Protein AF-A0A937SLT6-F1 (afdb_monomer)

Sequence (130 aa):
MPVRNIDENLFVMAPSAHARFDSIIDTFVSVDTEQAMALYRTLGPLFQQAYAEIGYRNVDFDDTLRSAINIVLRSPNVEGPHQLVKPSVMFLYADANIENMVEVQKQLIRIGPENTEKLKAKLRLFAEQL

Structure (mmCIF, N/CA/C/O backbone):
data_AF-A0A937SLT6-F1
#
_entry.id   AF-A0A937SLT6-F1
#
loop_
_atom_site.group_PDB
_atom_site.id
_atom_site.type_symbol
_atom_site.label_atom_id
_atom_site.label_alt_id
_atom_site.label_comp_id
_atom_site.label_asym_id
_atom_site.label_entity_id
_atom_site.label_seq_id
_atom_site.pdbx_PDB_ins_code
_atom_site.Cartn_x
_atom_site.Cartn_y
_atom_site.Cartn_z
_atom_site.occupancy
_atom_site.B_iso_or_equiv
_atom_site.auth_seq_id
_atom_site.auth_comp_id
_atom_site.auth_asym_id
_atom_site.auth_atom_id
_atom_site.pdbx_PDB_model_num
ATOM 1 N N . MET A 1 1 ? 17.727 -6.161 -7.288 1.00 78.44 1 MET A N 1
ATOM 2 C CA . MET A 1 1 ? 16.489 -6.156 -8.097 1.00 78.44 1 MET A CA 1
ATOM 3 C C . MET A 1 1 ? 16.820 -6.723 -9.467 1.00 78.44 1 MET A C 1
ATOM 5 O O . MET A 1 1 ? 17.753 -6.198 -10.062 1.00 78.44 1 MET A O 1
ATOM 9 N N . PRO A 1 2 ? 16.126 -7.774 -9.934 1.00 88.88 2 PRO A N 1
ATOM 10 C CA . PRO A 1 2 ? 16.254 -8.271 -11.303 1.00 88.88 2 PRO A CA 1
ATOM 11 C C . PRO A 1 2 ? 16.001 -7.160 -12.332 1.00 88.88 2 PRO A C 1
ATOM 13 O O . PRO A 1 2 ? 14.978 -6.478 -12.273 1.00 88.88 2 PRO A O 1
ATOM 16 N N . VAL A 1 3 ? 16.937 -6.969 -13.258 1.00 92.19 3 VAL A N 1
ATOM 17 C CA . VAL A 1 3 ? 16.843 -5.997 -14.355 1.00 92.19 3 VAL A CA 1
ATOM 18 C C . VAL A 1 3 ? 17.431 -6.604 -15.623 1.00 92.19 3 VAL A C 1
ATOM 20 O O . VAL A 1 3 ? 18.314 -7.460 -15.553 1.00 92.19 3 VAL A O 1
ATOM 23 N N . ARG A 1 4 ? 16.969 -6.140 -16.782 1.00 93.00 4 ARG A N 1
ATOM 24 C CA . ARG A 1 4 ? 17.602 -6.399 -18.076 1.00 93.00 4 ARG A CA 1
ATOM 25 C C . ARG A 1 4 ? 18.440 -5.182 -18.457 1.00 93.00 4 ARG A C 1
ATOM 27 O O . ARG A 1 4 ? 17.912 -4.073 -18.476 1.00 93.00 4 ARG A O 1
ATOM 34 N N . ASN A 1 5 ? 19.727 -5.378 -18.731 1.00 93.69 5 ASN A N 1
ATOM 35 C CA . ASN A 1 5 ? 20.594 -4.309 -19.228 1.00 93.69 5 ASN A CA 1
ATOM 36 C C . ASN A 1 5 ? 20.226 -3.990 -20.692 1.00 93.69 5 ASN A C 1
ATOM 38 O O . ASN A 1 5 ? 19.986 -4.912 -21.477 1.00 93.69 5 ASN A O 1
ATOM 42 N N . ILE A 1 6 ? 20.116 -2.700 -21.010 1.00 92.25 6 ILE A N 1
ATOM 43 C CA . ILE A 1 6 ? 19.892 -2.183 -22.365 1.00 92.25 6 ILE A CA 1
ATOM 44 C C . ILE A 1 6 ? 21.147 -1.466 -22.877 1.00 92.25 6 ILE A C 1
ATOM 46 O O . ILE A 1 6 ? 21.472 -1.613 -24.050 1.00 92.25 6 ILE A O 1
ATOM 50 N N . ASP A 1 7 ? 21.823 -0.710 -22.006 1.00 91.00 7 ASP A N 1
ATOM 51 C CA . ASP A 1 7 ? 23.048 0.041 -22.303 1.00 91.00 7 ASP A CA 1
ATOM 52 C C . ASP A 1 7 ? 23.914 0.210 -21.029 1.00 91.00 7 ASP A C 1
ATOM 54 O O . ASP A 1 7 ? 23.542 -0.256 -19.944 1.00 91.00 7 ASP A O 1
ATOM 58 N N . GLU A 1 8 ? 25.049 0.909 -21.130 1.00 85.69 8 GLU A N 1
ATOM 59 C CA . GLU A 1 8 ? 26.060 1.099 -20.076 1.00 85.69 8 GLU A CA 1
ATOM 60 C C . GLU A 1 8 ? 25.462 1.571 -18.737 1.00 85.69 8 GLU A C 1
ATOM 62 O O . GLU A 1 8 ? 25.829 1.058 -17.678 1.00 85.69 8 GLU A O 1
ATOM 67 N N . ASN A 1 9 ? 24.478 2.478 -18.772 1.00 89.12 9 ASN A N 1
ATOM 68 C CA . ASN A 1 9 ? 23.763 2.950 -17.579 1.00 89.12 9 ASN A CA 1
ATOM 69 C C . ASN A 1 9 ? 22.232 2.963 -17.743 1.00 89.12 9 ASN A C 1
ATOM 71 O O . ASN A 1 9 ? 21.534 3.710 -17.053 1.00 89.12 9 ASN A O 1
ATOM 75 N N . LEU A 1 10 ? 21.701 2.142 -18.653 1.00 93.94 10 LEU A N 1
ATOM 76 C CA . LEU A 1 10 ? 20.265 2.037 -18.904 1.00 93.94 10 LEU A CA 1
ATOM 77 C C . LEU A 1 10 ? 19.790 0.598 -18.731 1.00 93.94 10 LEU A C 1
ATOM 79 O O . LEU A 1 10 ? 20.288 -0.341 -19.354 1.00 93.94 10 LEU A O 1
ATOM 83 N N . PHE A 1 11 ? 18.774 0.435 -17.894 1.00 96.00 11 PHE A N 1
ATOM 84 C CA . PHE A 1 11 ? 18.217 -0.857 -17.528 1.00 96.00 11 PHE A CA 1
ATOM 85 C C . PHE A 1 11 ? 16.699 -0.827 -17.652 1.00 96.00 11 PHE A C 1
ATOM 87 O O . PHE A 1 11 ? 16.068 0.221 -17.559 1.00 96.00 11 PHE A O 1
ATOM 94 N N . VAL A 1 12 ? 16.094 -1.996 -17.814 1.00 95.94 12 VAL A N 1
ATOM 95 C CA . VAL A 1 12 ? 14.643 -2.178 -17.753 1.00 95.94 12 VAL A CA 1
ATOM 96 C C . VAL A 1 12 ? 14.323 -3.117 -16.602 1.00 95.94 12 VAL A C 1
ATOM 98 O O . VAL A 1 12 ? 14.940 -4.179 -16.467 1.00 95.94 12 VAL A O 1
ATOM 101 N N . MET A 1 13 ? 13.362 -2.732 -15.764 1.00 94.8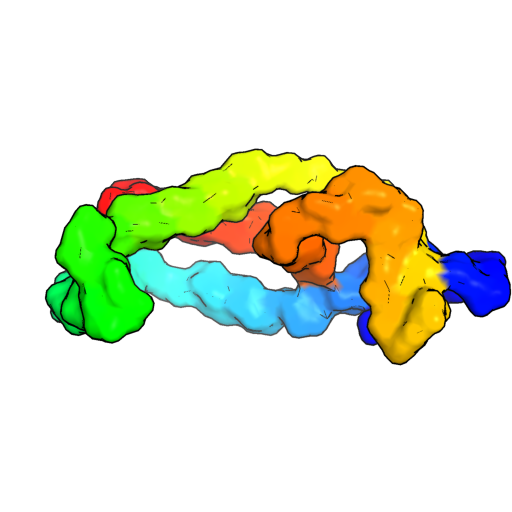1 13 MET A N 1
ATOM 102 C CA . MET A 1 13 ? 12.861 -3.590 -14.693 1.00 94.81 13 MET A CA 1
ATOM 103 C C . MET A 1 13 ? 12.316 -4.894 -15.289 1.00 94.81 13 MET A C 1
ATOM 105 O O . MET A 1 13 ? 11.462 -4.871 -16.174 1.00 94.81 13 MET A O 1
ATOM 109 N N . ALA A 1 14 ? 12.825 -6.038 -14.827 1.00 93.25 14 ALA A N 1
ATOM 110 C CA . ALA A 1 14 ? 12.314 -7.332 -15.267 1.00 93.25 14 ALA A CA 1
ATOM 111 C C . ALA A 1 14 ? 10.988 -7.646 -14.548 1.00 93.25 14 ALA A C 1
ATOM 113 O O . ALA A 1 14 ? 10.890 -7.344 -13.359 1.00 93.25 14 ALA A O 1
ATOM 114 N N . PRO A 1 15 ? 10.011 -8.322 -15.183 1.00 89.00 15 PRO A N 1
ATOM 115 C CA . PRO A 1 15 ? 8.764 -8.709 -14.509 1.00 89.00 15 PRO A CA 1
ATOM 116 C C . PRO A 1 15 ? 8.987 -9.541 -13.234 1.00 89.00 15 PRO A C 1
ATOM 118 O O . PRO A 1 15 ? 8.289 -9.374 -12.239 1.00 89.00 15 PRO A O 1
ATOM 121 N N . SER A 1 16 ? 10.035 -10.374 -13.205 1.00 91.81 16 SER A N 1
ATOM 122 C CA . SER A 1 16 ? 10.427 -11.154 -12.021 1.00 91.81 16 SER A CA 1
ATOM 123 C C . SER A 1 16 ? 10.914 -10.303 -10.840 1.00 91.81 16 SER A C 1
ATOM 125 O O . SER A 1 16 ? 11.100 -10.821 -9.740 1.00 91.81 16 SER A O 1
ATOM 127 N N . ALA A 1 17 ? 11.116 -8.994 -11.022 1.00 92.12 17 ALA A N 1
ATOM 128 C CA . ALA A 1 17 ? 11.499 -8.088 -9.945 1.00 92.12 17 ALA A CA 1
ATOM 129 C C . ALA A 1 17 ? 10.430 -7.945 -8.859 1.00 92.12 17 ALA A C 1
ATOM 131 O O . ALA A 1 17 ? 10.793 -7.620 -7.717 1.00 92.12 17 ALA A O 1
ATOM 132 N N . HIS A 1 18 ? 9.171 -8.188 -9.226 1.00 94.12 18 HIS A N 1
ATOM 133 C CA . HIS A 1 18 ? 7.999 -8.128 -8.360 1.00 94.12 18 HIS A CA 1
ATOM 134 C C . HIS A 1 18 ? 7.906 -9.337 -7.425 1.00 94.12 18 HIS A C 1
ATOM 136 O O . HIS A 1 18 ? 7.529 -9.164 -6.271 1.00 94.12 18 HIS A O 1
ATOM 142 N N . ALA A 1 19 ? 8.387 -10.508 -7.863 1.00 95.06 19 ALA A N 1
ATOM 143 C CA . ALA A 1 19 ? 8.194 -11.794 -7.183 1.00 95.06 19 ALA A CA 1
ATOM 144 C C . ALA A 1 19 ? 8.681 -11.837 -5.722 1.00 95.06 19 ALA A C 1
ATOM 146 O O . ALA A 1 19 ? 8.205 -12.612 -4.899 1.00 95.06 19 ALA A O 1
ATOM 147 N N . ARG A 1 20 ? 9.631 -10.966 -5.357 1.00 94.25 20 ARG A N 1
ATOM 148 C CA . ARG A 1 20 ? 10.107 -10.845 -3.969 1.00 94.25 20 ARG A CA 1
ATOM 149 C C . ARG A 1 20 ? 9.029 -10.350 -2.995 1.00 94.25 20 ARG A C 1
ATOM 151 O O . ARG A 1 20 ? 9.220 -10.457 -1.789 1.00 94.25 20 ARG A O 1
ATOM 158 N N . PHE A 1 21 ? 7.974 -9.722 -3.511 1.00 96.81 21 PHE A N 1
ATOM 159 C CA . PHE A 1 21 ? 6.881 -9.160 -2.726 1.00 96.81 21 PHE A CA 1
ATOM 160 C C . PHE A 1 21 ? 5.672 -10.093 -2.654 1.00 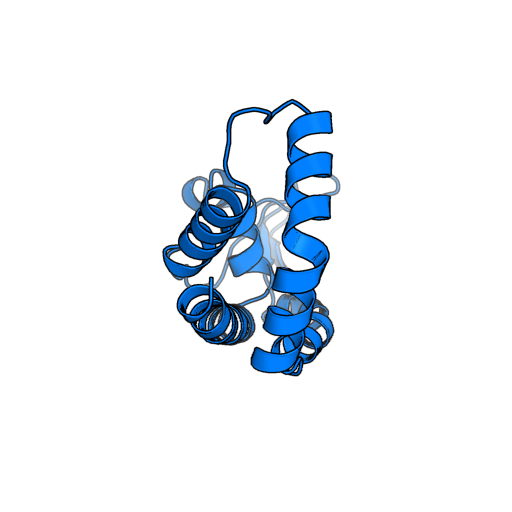96.81 21 PHE A C 1
ATOM 162 O O . PHE A 1 21 ? 4.828 -9.887 -1.788 1.00 96.81 21 PHE A O 1
ATOM 169 N N . ASP A 1 22 ? 5.611 -11.133 -3.486 1.00 97.56 22 ASP A N 1
ATOM 170 C CA . ASP A 1 22 ? 4.460 -12.038 -3.558 1.00 97.56 22 ASP A CA 1
ATOM 171 C C . ASP A 1 22 ? 4.155 -12.633 -2.181 1.00 97.56 22 ASP A C 1
ATOM 173 O O . ASP A 1 22 ? 3.060 -12.466 -1.662 1.00 97.56 22 ASP A O 1
ATOM 177 N N . SER A 1 23 ? 5.165 -13.195 -1.506 1.00 97.69 23 SER A N 1
ATOM 178 C CA . SER A 1 23 ? 4.970 -13.827 -0.196 1.00 97.69 23 SER A CA 1
ATOM 179 C C . SER A 1 23 ? 4.425 -12.871 0.872 1.00 97.69 23 SER A C 1
ATOM 181 O O . SER A 1 23 ? 3.547 -13.265 1.640 1.00 97.69 23 SER A O 1
ATOM 183 N N . ILE A 1 24 ? 4.903 -11.622 0.935 1.00 97.44 24 ILE A N 1
ATOM 184 C CA . ILE A 1 24 ? 4.428 -10.664 1.947 1.00 97.44 24 ILE A CA 1
ATOM 185 C C . ILE A 1 24 ? 3.019 -10.156 1.618 1.00 97.44 24 ILE A C 1
ATOM 187 O O . ILE A 1 24 ? 2.202 -9.995 2.524 1.00 97.44 24 ILE A O 1
ATOM 191 N N . ILE A 1 25 ? 2.713 -9.959 0.334 1.00 98.38 25 ILE A N 1
ATOM 192 C CA . ILE A 1 25 ? 1.391 -9.525 -0.123 1.00 98.38 25 ILE A CA 1
ATOM 193 C C . ILE A 1 25 ? 0.369 -10.640 0.069 1.00 98.38 25 ILE A C 1
ATOM 195 O O . ILE A 1 25 ? -0.673 -10.397 0.670 1.00 98.38 25 ILE A O 1
ATOM 199 N N . ASP A 1 26 ? 0.676 -11.864 -0.352 1.00 98.38 26 ASP A N 1
ATOM 200 C CA . ASP A 1 26 ? -0.211 -13.014 -0.188 1.00 98.38 26 ASP A CA 1
ATOM 201 C C . ASP A 1 26 ? -0.471 -13.299 1.300 1.00 98.38 26 ASP A C 1
ATOM 203 O O . ASP A 1 26 ? -1.616 -13.530 1.692 1.00 98.38 26 ASP A O 1
ATOM 207 N N . THR A 1 27 ? 0.552 -13.177 2.158 1.00 98.31 27 THR A N 1
ATOM 208 C CA . THR A 1 27 ? 0.379 -13.294 3.617 1.00 98.31 27 THR A CA 1
ATOM 209 C C . THR A 1 27 ? -0.585 -12.233 4.139 1.00 98.31 27 THR A C 1
ATOM 211 O O . THR A 1 27 ? -1.546 -12.570 4.827 1.00 98.31 27 THR A O 1
ATOM 214 N N . PHE A 1 28 ? -0.383 -10.961 3.788 1.00 98.06 28 PHE A N 1
ATOM 215 C CA . PHE A 1 28 ? -1.275 -9.879 4.213 1.00 98.06 28 PHE A CA 1
ATOM 216 C C . PHE A 1 28 ? -2.716 -10.084 3.724 1.00 98.06 28 PHE A C 1
ATOM 218 O O . PHE A 1 28 ? -3.671 -9.909 4.480 1.00 98.06 28 PHE A O 1
ATOM 225 N N . VAL A 1 29 ? -2.886 -10.494 2.468 1.00 98.12 29 VAL A N 1
ATOM 226 C CA . VAL A 1 29 ? -4.203 -10.734 1.863 1.00 98.12 29 VAL A CA 1
ATOM 227 C C . VAL A 1 29 ? -4.923 -11.905 2.537 1.00 98.12 29 VAL A C 1
ATOM 229 O O . VAL A 1 29 ? -6.147 -11.849 2.682 1.00 98.12 29 VAL A O 1
ATOM 232 N N . SER A 1 30 ? -4.179 -12.914 3.005 1.00 98.06 30 SER A N 1
ATOM 233 C CA . SER A 1 30 ? -4.722 -14.092 3.696 1.00 98.06 30 SER A CA 1
ATOM 234 C C . SER A 1 30 ? -5.258 -13.823 5.108 1.00 98.06 30 SER A C 1
ATOM 236 O O . SER A 1 30 ? -6.019 -14.636 5.627 1.00 98.06 30 SER A O 1
ATOM 238 N N . VAL A 1 31 ? -4.894 -12.697 5.732 1.00 97.94 31 VAL A N 1
ATOM 239 C CA . VAL A 1 31 ? -5.356 -12.335 7.083 1.00 97.94 31 VAL A CA 1
ATOM 240 C C . VAL A 1 31 ? -6.873 -12.171 7.092 1.00 97.94 31 VAL A C 1
ATOM 242 O O . VAL A 1 31 ? -7.412 -11.457 6.257 1.00 97.94 31 VAL A O 1
ATOM 245 N N . ASP A 1 32 ? -7.581 -12.762 8.049 1.00 98.12 32 ASP A N 1
ATOM 246 C CA . ASP A 1 32 ? -9.018 -12.527 8.220 1.00 98.12 32 ASP A CA 1
ATOM 247 C C . ASP A 1 32 ? -9.282 -11.053 8.582 1.00 98.12 32 ASP A C 1
ATOM 249 O O . ASP A 1 32 ? -8.789 -10.554 9.597 1.00 98.12 32 ASP A O 1
ATOM 253 N N . THR A 1 33 ? -10.025 -10.338 7.730 1.00 98.00 33 THR A N 1
ATOM 254 C CA . THR A 1 33 ? -10.243 -8.895 7.908 1.00 98.00 33 THR A CA 1
ATOM 255 C C . THR A 1 33 ? -11.090 -8.598 9.145 1.00 98.00 33 THR A C 1
ATOM 257 O O . THR A 1 33 ? -10.791 -7.645 9.858 1.00 98.00 33 THR A O 1
ATOM 260 N N . GLU A 1 34 ? -12.119 -9.397 9.433 1.00 97.62 34 GLU A N 1
ATOM 261 C CA . GLU A 1 34 ? -13.015 -9.154 10.569 1.00 97.62 34 GLU A CA 1
ATOM 262 C C . GLU A 1 34 ? -12.286 -9.366 11.896 1.00 97.62 34 GLU A C 1
ATOM 264 O O . GLU A 1 34 ? -12.362 -8.524 12.796 1.00 97.62 34 GLU A O 1
ATOM 269 N N . GLN A 1 35 ? -11.515 -10.451 11.997 1.00 98.06 35 GLN A N 1
ATOM 270 C CA . GLN A 1 35 ? -10.704 -10.748 13.176 1.00 98.06 35 GLN A CA 1
ATOM 271 C C . GLN A 1 35 ? -9.586 -9.715 13.361 1.00 98.06 35 GLN A C 1
ATOM 273 O O . GLN A 1 35 ? -9.356 -9.251 14.481 1.00 98.06 35 GLN A O 1
ATOM 278 N N . ALA A 1 36 ? -8.928 -9.291 12.277 1.00 97.88 36 ALA A N 1
ATOM 279 C CA . ALA A 1 36 ? -7.925 -8.230 12.335 1.00 97.88 36 ALA A CA 1
ATOM 280 C C . ALA A 1 36 ? -8.528 -6.896 12.796 1.00 97.88 36 ALA A C 1
ATOM 282 O O . ALA A 1 36 ? -7.937 -6.220 13.638 1.00 97.88 36 ALA A O 1
ATOM 283 N N . MET A 1 37 ? -9.717 -6.535 12.309 1.00 98.00 37 MET A N 1
ATOM 284 C CA . MET A 1 37 ? -10.406 -5.309 12.721 1.00 98.00 37 MET A CA 1
ATOM 285 C C . MET A 1 37 ? -10.948 -5.378 14.150 1.00 98.00 37 MET A C 1
ATOM 287 O O . MET A 1 37 ? -10.970 -4.364 14.849 1.00 98.00 37 MET A O 1
ATOM 291 N N . ALA A 1 38 ? -11.341 -6.559 14.629 1.00 98.06 38 ALA A N 1
ATOM 292 C CA . ALA A 1 38 ? -11.670 -6.755 16.037 1.00 98.06 38 ALA A CA 1
ATOM 293 C C . ALA A 1 38 ? -10.453 -6.475 16.929 1.00 98.06 38 ALA A C 1
ATOM 295 O O . ALA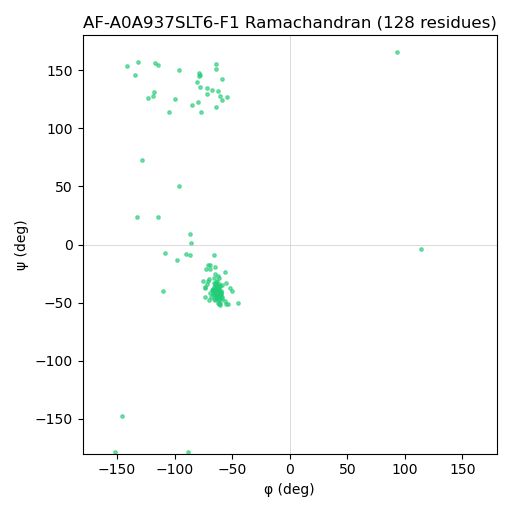 A 1 38 ? -10.560 -5.692 17.873 1.00 98.06 38 ALA A O 1
ATOM 296 N N . LEU A 1 39 ? -9.289 -7.033 16.579 1.00 97.94 39 LEU A N 1
ATOM 297 C CA . LEU A 1 39 ? -8.039 -6.773 17.291 1.00 97.94 39 LEU A CA 1
ATOM 298 C C . LEU A 1 39 ? -7.624 -5.298 17.202 1.00 97.94 39 LEU A C 1
ATOM 300 O O . LEU A 1 39 ? -7.225 -4.716 18.209 1.00 97.94 39 LEU A O 1
ATOM 304 N N . TYR A 1 40 ? -7.761 -4.681 16.026 1.00 97.75 40 TYR A N 1
ATOM 305 C CA . TYR A 1 40 ? -7.501 -3.257 15.819 1.00 97.75 40 TYR A CA 1
ATOM 306 C C . TYR A 1 40 ? -8.295 -2.393 16.801 1.00 97.75 40 TYR A C 1
ATOM 308 O O . TYR A 1 40 ? -7.705 -1.596 17.524 1.00 97.75 40 TYR A O 1
ATOM 316 N N . ARG A 1 41 ? -9.614 -2.606 16.903 1.00 97.62 41 ARG A N 1
ATOM 317 C CA . ARG A 1 41 ? -10.482 -1.858 17.828 1.00 97.62 41 ARG A CA 1
ATOM 318 C C . ARG A 1 41 ? -10.098 -2.071 19.290 1.00 97.62 41 ARG A C 1
ATOM 320 O O . ARG A 1 41 ? -10.134 -1.124 20.068 1.00 97.62 41 ARG A O 1
ATOM 327 N N . THR A 1 42 ? -9.701 -3.288 19.670 1.00 98.12 42 THR A N 1
ATOM 328 C CA . THR A 1 42 ? -9.198 -3.567 21.026 1.00 98.12 42 THR A CA 1
ATOM 329 C C . THR A 1 42 ? -7.922 -2.781 21.337 1.00 98.12 42 THR A C 1
ATOM 331 O O . THR A 1 42 ? -7.758 -2.303 22.457 1.00 98.12 42 THR A O 1
ATOM 334 N N . LEU A 1 43 ? -7.030 -2.630 20.356 1.00 98.00 43 LEU A N 1
ATOM 335 C CA . LEU A 1 43 ? -5.752 -1.929 20.507 1.00 98.00 43 LEU A CA 1
ATOM 336 C C . LEU A 1 43 ? -5.827 -0.423 20.194 1.00 98.00 43 LEU A C 1
ATOM 338 O O . LEU A 1 43 ? -4.867 0.290 20.478 1.00 98.00 43 LEU A O 1
ATOM 342 N N . GLY A 1 44 ? -6.952 0.073 19.671 1.00 97.25 44 GLY A N 1
ATOM 343 C CA . GLY A 1 44 ? -7.166 1.466 19.256 1.00 97.25 44 GLY A CA 1
ATOM 344 C C . GLY A 1 44 ? -6.668 2.518 20.256 1.00 97.25 44 GLY A C 1
ATOM 345 O O . GLY A 1 44 ? -5.870 3.374 19.871 1.00 97.25 44 GLY A O 1
ATOM 346 N N . PRO A 1 45 ? -7.023 2.431 21.556 1.00 97.25 45 PRO A N 1
ATOM 347 C CA . PRO A 1 45 ? -6.529 3.375 22.559 1.00 97.25 45 PRO A CA 1
ATOM 348 C C . PRO A 1 45 ? -4.997 3.415 22.675 1.00 97.25 45 PRO A C 1
ATOM 350 O O . PRO A 1 45 ? -4.428 4.484 22.887 1.00 97.25 45 PRO A O 1
ATOM 353 N N . LEU A 1 46 ? -4.318 2.274 22.497 1.00 98.25 46 LEU A N 1
ATOM 354 C CA . LEU A 1 46 ? -2.855 2.196 22.536 1.00 98.25 46 LEU A CA 1
ATOM 355 C C . LEU A 1 46 ? -2.223 2.801 21.279 1.00 98.25 46 LEU A C 1
ATOM 357 O O . LEU A 1 46 ? -1.199 3.473 21.383 1.00 98.25 46 LEU A O 1
ATOM 361 N N . PHE A 1 47 ? -2.836 2.616 20.105 1.00 97.44 47 PHE A N 1
ATOM 362 C CA . PHE A 1 47 ? -2.383 3.284 18.882 1.00 97.44 47 PHE A CA 1
ATOM 363 C C . PHE A 1 47 ? -2.513 4.802 18.999 1.00 97.44 47 PHE A C 1
ATOM 365 O O . PHE A 1 47 ? -1.547 5.516 18.731 1.00 97.44 47 PHE A O 1
ATOM 372 N N . GLN A 1 48 ? -3.661 5.292 19.476 1.00 98.00 48 GLN A N 1
ATOM 373 C CA . GLN A 1 48 ? -3.881 6.721 19.689 1.00 98.00 48 GLN A CA 1
ATOM 374 C C . GLN A 1 48 ? -2.886 7.303 20.701 1.00 98.00 48 GLN A C 1
ATOM 376 O O . GLN A 1 48 ? -2.327 8.377 20.470 1.00 98.00 48 GLN A O 1
ATOM 381 N N . GLN A 1 49 ? -2.628 6.591 21.802 1.00 97.81 49 GLN A N 1
ATOM 382 C CA . GLN A 1 49 ? -1.639 7.006 22.795 1.00 97.81 49 GLN A CA 1
ATOM 383 C C . GLN A 1 49 ? -0.236 7.102 22.178 1.00 97.81 49 GLN A C 1
ATOM 385 O O . GLN A 1 49 ? 0.400 8.151 22.275 1.00 97.81 49 GLN A O 1
ATOM 390 N N . ALA A 1 50 ? 0.232 6.050 21.503 1.00 97.75 50 ALA A N 1
ATOM 391 C CA . ALA A 1 50 ? 1.557 6.034 20.883 1.00 97.75 50 ALA A CA 1
ATOM 392 C C . ALA A 1 50 ? 1.706 7.127 19.807 1.00 97.75 50 ALA A C 1
ATOM 394 O O . ALA A 1 50 ? 2.756 7.762 19.696 1.00 97.75 50 ALA A O 1
ATOM 395 N N . TYR A 1 51 ? 0.645 7.396 19.041 1.00 97.25 51 TYR A N 1
ATOM 396 C CA . TYR A 1 51 ? 0.637 8.453 18.031 1.00 97.25 51 TYR A CA 1
ATOM 397 C C . TYR A 1 51 ? 0.742 9.854 18.657 1.00 97.25 51 TYR A C 1
ATOM 399 O O . TYR A 1 51 ? 1.502 10.707 18.185 1.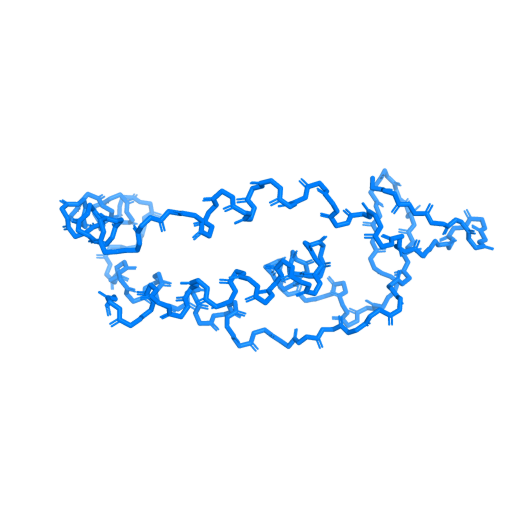00 97.25 51 TYR A O 1
ATOM 407 N N . ALA A 1 52 ? 0.062 10.074 19.785 1.00 97.38 52 ALA A N 1
ATOM 408 C CA . ALA A 1 52 ? 0.178 11.300 20.568 1.00 97.38 52 ALA A CA 1
ATOM 409 C C . ALA A 1 52 ? 1.578 11.481 21.189 1.00 97.38 52 ALA A C 1
ATOM 411 O O . ALA A 1 52 ? 2.084 12.608 21.239 1.00 97.38 52 ALA A O 1
ATOM 412 N N . GLU A 1 53 ? 2.218 10.395 21.633 1.00 97.44 53 GLU A N 1
ATOM 413 C CA . GLU A 1 53 ? 3.567 10.404 22.222 1.00 97.44 53 GLU A CA 1
ATOM 414 C C . GLU A 1 53 ? 4.642 10.871 21.231 1.00 97.44 53 GLU A C 1
ATOM 416 O O . GLU A 1 53 ? 5.553 11.601 21.624 1.00 97.44 53 GLU A O 1
ATOM 421 N N . ILE A 1 54 ? 4.500 10.552 19.940 1.00 96.56 54 ILE A N 1
ATOM 422 C CA . ILE A 1 54 ? 5.421 11.013 18.885 1.00 96.56 54 ILE A CA 1
ATOM 423 C C . ILE A 1 54 ? 5.062 12.394 18.303 1.00 96.56 54 ILE A C 1
ATOM 425 O O . ILE A 1 54 ? 5.664 12.822 17.319 1.00 96.56 54 ILE A O 1
ATOM 429 N N . GLY A 1 55 ? 4.107 13.111 18.909 1.00 95.00 55 GLY A N 1
ATOM 430 C CA . GLY A 1 55 ? 3.816 14.518 18.606 1.00 95.00 55 GLY A CA 1
ATOM 431 C C . GLY A 1 55 ? 2.450 14.806 17.977 1.00 95.00 55 GLY A C 1
ATOM 432 O O . GLY A 1 55 ? 2.100 15.977 17.840 1.00 95.00 55 GLY A O 1
ATOM 433 N N . TYR A 1 56 ? 1.636 13.794 17.663 1.00 94.44 56 TYR A N 1
ATOM 434 C CA . TYR A 1 56 ? 0.330 13.969 17.006 1.00 94.44 56 TYR A CA 1
ATOM 435 C C . TYR A 1 56 ? -0.843 13.987 18.000 1.00 94.44 56 TYR A C 1
ATOM 437 O O . TYR A 1 56 ? -1.832 13.280 17.848 1.00 94.44 56 TYR A O 1
ATOM 445 N N . ARG A 1 57 ? -0.743 14.805 19.057 1.00 88.06 57 ARG A N 1
ATOM 446 C CA . ARG A 1 57 ? -1.683 14.781 20.203 1.00 88.06 57 ARG A CA 1
ATOM 447 C C . ARG A 1 57 ? -3.139 15.115 19.870 1.00 88.06 57 ARG A C 1
ATOM 449 O O . ARG A 1 57 ? -4.026 14.679 20.588 1.00 88.06 57 ARG A O 1
ATOM 456 N N . ASN A 1 58 ? -3.368 15.894 18.814 1.00 92.25 58 ASN A N 1
ATOM 457 C CA . ASN A 1 58 ? -4.697 16.367 18.412 1.00 92.25 58 ASN A CA 1
ATOM 458 C C . ASN A 1 58 ? -5.120 15.795 17.051 1.00 92.25 58 ASN A C 1
ATOM 460 O O . ASN A 1 58 ? -5.897 16.426 16.339 1.00 92.25 58 ASN A O 1
ATOM 464 N N . VAL A 1 59 ? -4.547 14.656 16.658 1.00 95.88 59 VAL A N 1
ATOM 465 C CA . VAL A 1 59 ? -4.874 13.975 15.405 1.00 95.88 59 VAL A CA 1
ATOM 466 C C . VAL A 1 59 ? -5.425 12.603 15.746 1.00 95.88 59 VAL A C 1
ATOM 468 O O . VAL A 1 59 ? -4.802 11.849 16.497 1.00 95.88 59 VAL A O 1
ATOM 471 N N . ASP A 1 60 ? -6.592 12.306 15.193 1.00 96.44 60 ASP A N 1
ATOM 472 C CA . ASP A 1 60 ? -7.211 10.998 15.317 1.00 96.44 60 ASP A CA 1
ATOM 473 C C . ASP A 1 60 ? -6.441 9.967 14.473 1.00 96.44 60 ASP A C 1
ATOM 475 O O . ASP A 1 60 ? -6.084 10.199 13.305 1.00 96.44 60 ASP A O 1
ATOM 479 N N . PHE A 1 61 ? -6.100 8.844 15.097 1.00 97.31 61 PHE A N 1
ATOM 480 C CA . PHE A 1 61 ? -5.322 7.798 14.452 1.00 97.31 61 PHE A CA 1
ATOM 481 C C . PHE A 1 61 ? -6.138 7.047 13.393 1.00 97.31 61 PHE A C 1
ATOM 483 O O . PHE A 1 61 ? -5.572 6.701 12.352 1.00 97.31 61 PHE A O 1
ATOM 490 N N . ASP A 1 62 ? -7.446 6.858 13.590 1.00 96.88 62 ASP A N 1
ATOM 491 C CA . ASP A 1 62 ? -8.317 6.195 12.614 1.00 96.88 62 ASP A CA 1
ATOM 492 C C . ASP A 1 62 ? -8.416 7.045 11.338 1.00 96.88 62 ASP A C 1
ATOM 494 O O . ASP A 1 62 ? -8.276 6.521 10.228 1.00 96.88 62 ASP A O 1
ATOM 498 N N . ASP A 1 63 ? -8.538 8.369 11.468 1.00 96.94 63 ASP A N 1
ATOM 499 C CA . ASP A 1 63 ? -8.498 9.304 10.334 1.00 96.94 63 ASP A CA 1
ATOM 500 C C . ASP A 1 63 ? -7.150 9.282 9.601 1.00 96.94 63 ASP A C 1
ATOM 502 O O . ASP A 1 63 ? -7.090 9.342 8.363 1.00 96.94 63 ASP A O 1
ATOM 506 N N . THR A 1 64 ? -6.052 9.157 10.349 1.00 96.38 64 THR A N 1
ATOM 507 C CA . THR A 1 64 ? -4.702 9.033 9.784 1.00 96.38 64 THR A CA 1
ATOM 508 C C . THR A 1 64 ? -4.557 7.730 9.003 1.00 96.38 64 THR A C 1
ATOM 510 O O . THR A 1 64 ? -4.089 7.739 7.859 1.00 96.38 64 THR A O 1
ATOM 513 N N . LEU A 1 65 ? -4.999 6.610 9.576 1.00 97.19 65 LEU A N 1
ATOM 514 C CA . LEU A 1 65 ? -4.967 5.302 8.931 1.00 97.19 65 LEU A CA 1
ATOM 515 C C . LEU A 1 65 ? -5.858 5.280 7.685 1.00 97.19 65 LEU A C 1
ATOM 517 O O . LEU A 1 65 ? -5.417 4.844 6.618 1.00 97.19 65 LEU A O 1
ATOM 521 N N . ARG A 1 66 ? -7.075 5.826 7.772 1.00 97.56 66 ARG A N 1
ATOM 522 C CA . ARG A 1 66 ? -7.987 5.965 6.629 1.00 97.56 66 ARG A CA 1
ATOM 523 C C . ARG A 1 66 ? -7.365 6.807 5.520 1.00 97.56 66 ARG A C 1
ATOM 525 O O . ARG A 1 66 ? -7.463 6.451 4.345 1.00 97.56 66 ARG A O 1
ATOM 532 N N . SER A 1 67 ? -6.690 7.898 5.870 1.00 96.31 67 SER A N 1
ATOM 533 C CA . SER A 1 67 ? -5.973 8.739 4.908 1.00 96.31 67 SER A CA 1
ATOM 534 C C . SER A 1 67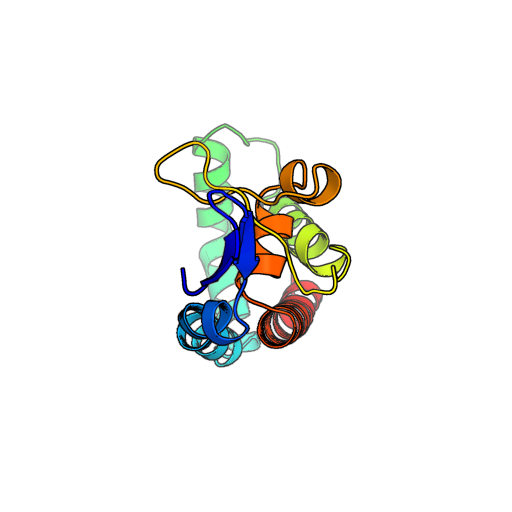 ? -4.830 7.979 4.232 1.00 96.31 67 SER A C 1
ATOM 536 O O . SER A 1 67 ? -4.714 8.022 3.007 1.00 96.31 67 SER A O 1
ATOM 538 N N . ALA A 1 68 ? -4.036 7.220 4.992 1.00 96.38 68 ALA A N 1
ATOM 539 C CA . ALA A 1 68 ? -2.959 6.390 4.453 1.00 96.38 68 ALA A CA 1
ATOM 540 C C . ALA A 1 68 ? -3.482 5.315 3.484 1.00 96.38 68 ALA A C 1
ATOM 542 O O . ALA A 1 68 ? -2.943 5.155 2.385 1.00 96.38 68 ALA A O 1
ATOM 543 N N . ILE A 1 69 ? -4.575 4.635 3.840 1.00 97.62 69 ILE A N 1
ATOM 544 C CA . ILE A 1 69 ? -5.244 3.671 2.957 1.00 97.62 69 ILE A CA 1
ATOM 545 C C . ILE A 1 69 ? -5.728 4.363 1.679 1.00 97.62 69 ILE A C 1
ATOM 547 O O . ILE A 1 69 ? -5.477 3.878 0.575 1.00 97.62 69 ILE A O 1
ATOM 551 N N . ASN A 1 70 ? -6.362 5.528 1.802 1.00 96.69 70 ASN A N 1
ATOM 552 C CA . ASN A 1 70 ? -6.857 6.282 0.655 1.00 96.69 70 ASN A CA 1
ATOM 553 C C . ASN A 1 70 ? -5.744 6.719 -0.305 1.00 96.69 70 ASN A C 1
ATOM 555 O O . ASN A 1 70 ? -5.978 6.729 -1.513 1.00 96.69 70 ASN A O 1
ATOM 559 N N . ILE A 1 71 ? -4.541 7.033 0.184 1.00 95.88 71 ILE A N 1
ATOM 560 C CA . ILE A 1 71 ? -3.385 7.324 -0.682 1.00 95.88 71 ILE A CA 1
ATOM 561 C C . ILE A 1 71 ? -3.058 6.112 -1.562 1.00 95.88 71 ILE A C 1
ATOM 563 O O . ILE A 1 71 ? -2.863 6.266 -2.769 1.00 95.88 71 ILE A O 1
ATOM 567 N N . VAL A 1 72 ? -3.050 4.904 -0.990 1.00 97.00 72 VAL A N 1
ATOM 568 C CA . VAL A 1 72 ? -2.803 3.664 -1.743 1.00 97.00 72 VAL A CA 1
ATOM 569 C C . VAL A 1 72 ? -3.922 3.405 -2.750 1.00 97.00 72 VAL A C 1
ATOM 571 O O . VAL A 1 72 ? -3.649 3.149 -3.923 1.00 97.00 72 VAL A O 1
ATOM 574 N N . LEU A 1 73 ? -5.183 3.514 -2.324 1.00 97.00 73 LEU A N 1
ATOM 575 C CA . LEU A 1 73 ? -6.346 3.249 -3.177 1.00 97.00 73 LEU A CA 1
ATOM 576 C C . LEU A 1 73 ? -6.455 4.224 -4.356 1.00 97.00 73 LEU A C 1
ATOM 578 O O . LEU A 1 73 ? -6.857 3.814 -5.444 1.00 97.00 73 LEU A O 1
ATOM 582 N N . ARG A 1 74 ? -6.084 5.494 -4.153 1.00 95.19 74 ARG A N 1
ATOM 583 C CA . ARG A 1 74 ? -6.114 6.546 -5.183 1.00 95.19 74 ARG A CA 1
ATOM 584 C C . ARG A 1 74 ? -4.849 6.609 -6.031 1.00 95.19 74 ARG A C 1
ATOM 586 O O . ARG A 1 74 ? -4.829 7.352 -7.009 1.00 95.19 74 ARG A O 1
ATOM 593 N N . SER A 1 75 ? -3.798 5.870 -5.674 1.00 93.69 75 SER A N 1
ATOM 594 C CA . SER A 1 75 ? -2.570 5.864 -6.462 1.00 93.69 75 SER A CA 1
ATOM 595 C C . SER A 1 75 ? -2.861 5.353 -7.876 1.00 93.69 75 SER A C 1
ATOM 597 O O . SER A 1 75 ? -3.428 4.258 -8.011 1.00 93.69 75 SER A O 1
ATOM 599 N N . PRO A 1 76 ? -2.467 6.097 -8.925 1.00 88.12 76 PRO A N 1
ATOM 600 C CA . PRO A 1 76 ? -2.666 5.661 -10.298 1.00 88.12 76 PRO A CA 1
ATOM 601 C C . PRO A 1 76 ? -1.864 4.387 -10.573 1.00 88.12 76 PRO A C 1
ATOM 603 O O . PRO A 1 76 ? -0.811 4.158 -9.971 1.00 88.12 76 PRO A O 1
ATOM 606 N N . ASN A 1 77 ? -2.367 3.565 -11.492 1.00 86.00 77 ASN A N 1
ATOM 607 C CA . ASN A 1 77 ? -1.596 2.454 -12.031 1.00 86.00 77 ASN A CA 1
ATOM 608 C C . ASN A 1 77 ? -0.647 3.018 -13.093 1.00 86.00 77 ASN A C 1
ATOM 610 O O . ASN A 1 77 ? -1.083 3.680 -14.033 1.00 86.00 77 ASN A O 1
ATOM 614 N N . VAL A 1 78 ? 0.650 2.789 -12.905 1.00 88.94 78 VAL A N 1
ATOM 615 C CA . VAL A 1 78 ? 1.695 3.206 -13.843 1.00 88.94 78 VAL A CA 1
ATOM 616 C C . VAL A 1 78 ? 2.152 1.961 -14.580 1.00 88.94 78 VAL A C 1
ATOM 618 O O . VAL A 1 78 ? 2.699 1.047 -13.966 1.00 88.94 78 VAL A O 1
ATOM 621 N N . GLU A 1 79 ? 1.891 1.902 -15.881 1.00 86.81 79 GLU A N 1
ATOM 622 C CA . GLU A 1 79 ? 2.228 0.735 -16.691 1.00 86.81 79 GLU A CA 1
ATOM 623 C C . GLU A 1 79 ? 3.714 0.713 -17.070 1.00 86.81 79 GLU A C 1
ATOM 625 O O . GLU A 1 79 ? 4.368 1.748 -17.221 1.00 86.81 79 GLU A O 1
ATOM 630 N N . GLY A 1 80 ? 4.256 -0.500 -17.178 1.00 86.31 80 GLY A N 1
ATOM 631 C CA . GLY A 1 80 ? 5.626 -0.741 -17.612 1.00 86.31 80 GLY A CA 1
ATOM 632 C C . GLY A 1 80 ? 5.758 -0.868 -19.136 1.00 86.31 80 GLY A C 1
ATOM 633 O O . GLY A 1 80 ? 4.768 -0.798 -19.861 1.00 86.31 80 GLY A O 1
ATOM 634 N N . PRO A 1 81 ? 6.979 -1.124 -19.639 1.00 88.38 81 PRO A N 1
ATOM 635 C CA . PRO A 1 81 ? 8.194 -1.425 -18.877 1.00 88.38 81 PRO A CA 1
ATOM 636 C C . PRO A 1 81 ? 8.855 -0.180 -18.261 1.00 88.38 81 PRO A C 1
ATOM 638 O O . PRO A 1 81 ? 9.053 0.827 -18.932 1.00 88.38 81 PRO A O 1
ATOM 641 N N . HIS A 1 82 ? 9.274 -0.269 -16.994 1.00 94.12 82 HIS A N 1
ATOM 642 C CA . HIS A 1 82 ? 9.950 0.840 -16.312 1.00 94.12 82 HIS A CA 1
ATOM 643 C C . HIS A 1 82 ? 11.451 0.842 -16.608 1.00 94.12 82 HIS A C 1
ATOM 645 O O . HIS A 1 82 ? 12.163 -0.117 -16.287 1.00 94.12 82 HIS A O 1
ATOM 651 N N . GLN A 1 83 ? 1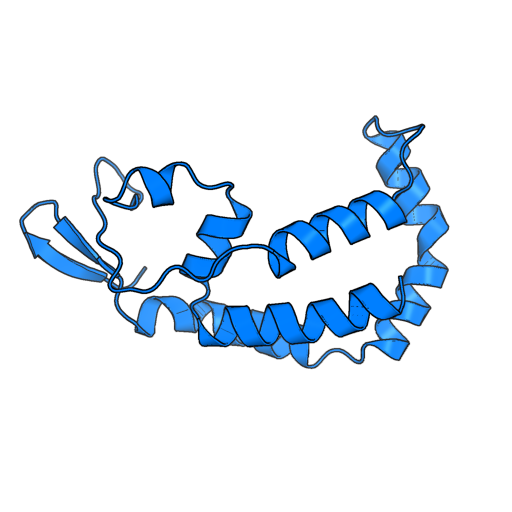1.928 1.933 -17.201 1.00 95.81 83 GLN A N 1
ATOM 652 C CA . GLN A 1 83 ? 13.351 2.183 -17.399 1.00 95.81 83 GLN A CA 1
ATOM 653 C C . GLN A 1 83 ? 13.998 2.690 -16.112 1.00 95.81 83 GLN A C 1
ATOM 655 O O . GLN A 1 83 ? 13.391 3.428 -15.334 1.00 95.81 83 GLN A O 1
ATOM 660 N N . LEU A 1 84 ? 15.246 2.289 -15.902 1.00 96.12 84 LEU A N 1
ATOM 661 C CA . LEU A 1 84 ? 16.018 2.574 -14.708 1.00 96.12 84 LEU A CA 1
ATOM 662 C C . LEU A 1 84 ? 17.422 3.031 -15.087 1.00 96.12 84 LEU A C 1
ATOM 664 O O . LEU A 1 84 ? 18.020 2.510 -16.030 1.00 96.12 84 LEU A O 1
ATOM 668 N N . VAL A 1 85 ? 17.966 3.934 -14.283 1.00 96.12 85 VAL A N 1
ATOM 669 C CA . VAL A 1 85 ? 19.370 4.354 -14.326 1.00 96.12 85 VAL A CA 1
ATOM 670 C C . VAL A 1 85 ? 20.050 3.995 -13.011 1.00 96.12 85 VAL A C 1
ATOM 672 O O . VAL A 1 85 ? 19.391 3.839 -11.978 1.00 96.12 85 VAL A O 1
ATOM 675 N N . LYS A 1 86 ? 21.375 3.849 -13.028 1.00 93.25 86 LYS A N 1
ATOM 676 C CA . LYS A 1 86 ? 22.159 3.478 -11.848 1.00 93.25 86 LYS A CA 1
ATOM 677 C C . LYS A 1 86 ? 23.319 4.462 -11.628 1.00 93.25 86 LYS A C 1
ATOM 679 O O . LYS A 1 86 ? 24.477 4.116 -11.842 1.00 93.25 86 LYS A O 1
ATOM 684 N N . PRO A 1 87 ? 23.036 5.702 -11.180 1.00 89.75 87 PRO A N 1
ATOM 685 C CA . PRO A 1 87 ? 24.083 6.689 -10.902 1.00 89.75 87 PRO A CA 1
ATOM 686 C C . PRO A 1 87 ? 24.944 6.331 -9.677 1.00 89.75 87 PRO A C 1
ATOM 688 O O . PRO A 1 87 ? 26.020 6.892 -9.503 1.00 89.75 87 PRO A O 1
ATOM 691 N N . SER A 1 88 ? 24.478 5.424 -8.809 1.00 88.38 88 SER A N 1
ATOM 692 C CA . SER A 1 88 ? 25.204 4.958 -7.621 1.00 88.38 88 SER A CA 1
ATOM 693 C C . SER A 1 88 ? 24.916 3.473 -7.333 1.00 88.38 88 SER A C 1
ATOM 695 O O . SER A 1 88 ? 24.708 2.680 -8.247 1.00 88.38 88 SER A O 1
ATOM 697 N N . VAL A 1 89 ? 24.911 3.041 -6.068 1.00 86.81 89 VAL A N 1
ATOM 698 C CA . VAL A 1 89 ? 24.599 1.647 -5.697 1.00 86.81 89 VAL A CA 1
ATOM 699 C C . VAL A 1 89 ? 23.149 1.281 -6.044 1.00 86.81 89 VAL A C 1
ATOM 701 O O . VAL A 1 89 ? 22.880 0.141 -6.433 1.00 86.81 89 VAL A O 1
ATOM 704 N N . MET A 1 9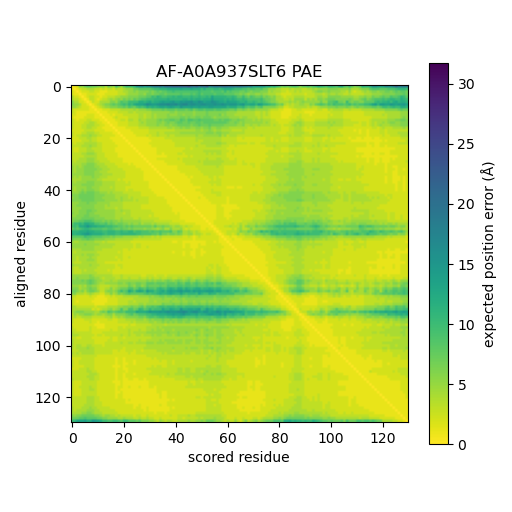0 ? 22.228 2.241 -5.930 1.00 89.88 90 MET A N 1
ATOM 705 C CA . MET A 1 90 ? 20.791 2.025 -6.103 1.00 89.88 90 MET A CA 1
ATOM 706 C C . MET A 1 90 ? 20.317 2.373 -7.516 1.00 89.88 90 MET A C 1
ATOM 708 O O . MET A 1 90 ? 20.861 3.258 -8.175 1.00 89.88 90 MET A O 1
ATOM 712 N N . PHE A 1 91 ? 19.269 1.676 -7.959 1.00 93.38 91 PHE A N 1
ATOM 713 C CA . PHE A 1 91 ? 18.533 2.032 -9.171 1.00 93.38 91 PHE A CA 1
ATOM 714 C C . PHE A 1 91 ? 17.547 3.161 -8.882 1.00 93.38 91 PHE A C 1
ATOM 716 O O . PHE A 1 91 ? 16.851 3.118 -7.865 1.00 93.38 91 PHE A O 1
ATOM 723 N N . LEU A 1 92 ? 17.449 4.096 -9.820 1.00 95.06 92 LEU A N 1
ATOM 724 C CA . LEU A 1 92 ? 16.415 5.128 -9.883 1.00 95.06 92 LEU A CA 1
ATOM 725 C C . LEU A 1 92 ? 15.555 4.902 -11.125 1.00 95.06 92 LEU A C 1
ATOM 727 O O . LEU A 1 92 ? 16.038 4.331 -12.107 1.00 95.06 92 LEU A O 1
ATOM 731 N N . TYR A 1 93 ? 14.306 5.356 -11.102 1.00 95.94 93 TYR A N 1
ATOM 732 C CA . TYR A 1 93 ? 13.490 5.427 -12.309 1.00 95.94 93 TYR A CA 1
ATOM 733 C C . TYR A 1 93 ? 14.064 6.476 -13.259 1.00 95.94 93 TYR A C 1
ATOM 735 O O . TYR A 1 93 ? 14.410 7.582 -12.853 1.00 95.94 93 TYR A O 1
ATOM 743 N N . ALA A 1 94 ? 14.187 6.114 -14.536 1.00 95.31 94 ALA A N 1
ATOM 744 C CA . ALA A 1 94 ? 14.660 7.039 -15.563 1.00 95.31 94 ALA A CA 1
ATOM 745 C C . ALA A 1 94 ? 13.618 8.132 -15.867 1.00 95.31 94 ALA A C 1
ATOM 747 O O . ALA A 1 94 ? 13.979 9.251 -16.220 1.00 95.31 94 ALA A O 1
ATOM 748 N N . ASP A 1 95 ? 12.328 7.814 -15.710 1.00 94.94 95 ASP A N 1
ATOM 749 C CA . ASP A 1 95 ? 11.239 8.784 -15.815 1.00 94.94 95 ASP A CA 1
ATOM 750 C C . ASP A 1 95 ? 11.164 9.637 -14.541 1.00 94.94 95 ASP A C 1
ATOM 752 O O . ASP A 1 95 ? 10.825 9.146 -13.459 1.00 94.94 95 ASP A O 1
ATOM 756 N N . ALA A 1 96 ? 11.445 10.933 -14.684 1.00 94.69 96 ALA A N 1
ATOM 757 C CA . ALA A 1 96 ? 11.402 11.894 -13.590 1.00 94.69 96 ALA A CA 1
ATOM 758 C C . ALA A 1 96 ? 10.004 12.030 -12.964 1.00 94.69 96 ALA A C 1
ATOM 760 O O . ALA A 1 96 ? 9.906 12.325 -11.774 1.00 94.69 96 ALA A O 1
ATOM 761 N N . ASN A 1 97 ? 8.922 11.799 -13.713 1.00 93.69 97 ASN A N 1
ATOM 762 C CA . ASN A 1 97 ? 7.573 11.826 -13.147 1.00 93.69 97 ASN A CA 1
ATOM 763 C C . ASN A 1 97 ? 7.380 10.681 -12.155 1.00 93.69 97 ASN A C 1
ATOM 765 O O . ASN A 1 97 ? 6.769 10.889 -11.113 1.00 93.69 97 ASN A O 1
ATOM 769 N N . ILE A 1 98 ? 7.929 9.500 -12.460 1.00 94.94 98 ILE A N 1
ATOM 770 C CA . ILE A 1 98 ? 7.886 8.336 -11.573 1.00 94.94 98 ILE A CA 1
ATOM 771 C C . ILE A 1 98 ? 8.840 8.531 -10.393 1.00 94.94 98 ILE A C 1
ATOM 773 O O . ILE A 1 98 ? 8.455 8.283 -9.253 1.00 94.94 98 ILE A O 1
ATOM 777 N N . GLU A 1 99 ? 10.072 8.991 -10.631 1.00 95.44 99 GLU A N 1
ATOM 778 C CA . GLU A 1 99 ? 11.068 9.135 -9.560 1.00 95.44 99 GLU A CA 1
ATOM 779 C C . GLU A 1 99 ? 10.653 10.173 -8.503 1.00 95.44 99 GLU A C 1
ATOM 781 O O . GLU A 1 99 ? 10.926 9.987 -7.316 1.00 95.44 99 GLU A O 1
ATOM 786 N N . ASN A 1 100 ? 9.925 11.216 -8.913 1.00 95.00 100 ASN A N 1
ATOM 787 C CA . ASN A 1 100 ? 9.400 12.248 -8.017 1.00 95.00 100 ASN A CA 1
ATOM 788 C C . ASN A 1 100 ? 8.047 11.892 -7.370 1.00 95.00 100 ASN A C 1
ATOM 790 O O . ASN A 1 100 ? 7.505 12.705 -6.620 1.00 95.00 100 ASN A O 1
ATOM 794 N N . MET A 1 101 ? 7.484 10.705 -7.629 1.00 94.38 101 MET A N 1
ATOM 795 C CA . MET A 1 101 ? 6.284 10.249 -6.921 1.00 94.38 101 MET A CA 1
ATOM 796 C C . MET A 1 101 ? 6.559 10.056 -5.427 1.00 94.38 101 MET A C 1
ATOM 798 O O . MET A 1 101 ? 7.677 9.747 -5.007 1.00 94.38 101 MET A O 1
ATOM 802 N N . VAL A 1 102 ? 5.499 10.155 -4.620 1.00 93.38 102 VAL A N 1
ATOM 803 C CA . VAL A 1 102 ? 5.574 9.836 -3.189 1.00 93.38 102 VAL A CA 1
ATOM 804 C C . VAL A 1 102 ? 6.030 8.385 -3.021 1.00 93.38 102 VAL A C 1
ATOM 806 O O . VAL A 1 102 ? 5.619 7.503 -3.777 1.00 93.38 102 VAL A O 1
ATOM 809 N N . GLU A 1 103 ? 6.854 8.114 -2.009 1.00 94.06 103 GLU A N 1
ATOM 810 C CA . GLU A 1 103 ? 7.505 6.809 -1.824 1.00 94.06 103 GLU A CA 1
ATOM 811 C C . GLU A 1 103 ? 6.540 5.617 -1.850 1.00 94.06 103 GLU A C 1
ATOM 813 O O . GLU A 1 103 ? 6.853 4.585 -2.443 1.00 94.06 103 GLU A O 1
ATOM 818 N N . VAL A 1 104 ? 5.334 5.765 -1.290 1.00 94.31 104 VAL A N 1
ATOM 819 C CA . VAL A 1 104 ? 4.309 4.711 -1.337 1.00 94.31 104 VAL A CA 1
ATOM 820 C C . VAL A 1 10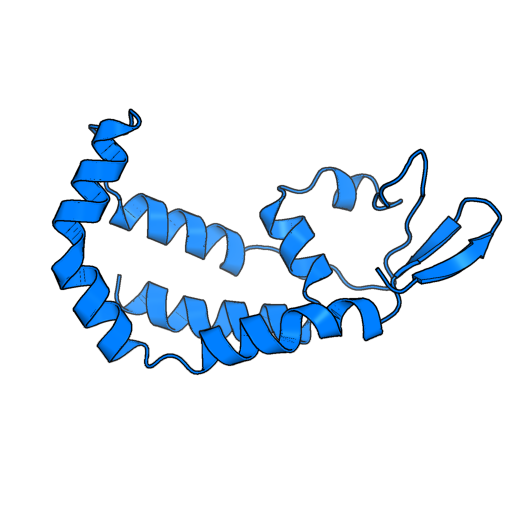4 ? 3.858 4.399 -2.768 1.00 94.31 104 VAL A C 1
ATOM 822 O O . VAL A 1 104 ? 3.701 3.235 -3.112 1.00 94.31 104 VAL A O 1
ATOM 825 N N . GLN A 1 105 ? 3.727 5.399 -3.640 1.00 95.00 105 GLN A N 1
ATOM 826 C CA . GLN A 1 105 ? 3.344 5.201 -5.042 1.00 95.00 105 GLN A CA 1
ATOM 827 C C . GLN A 1 105 ? 4.471 4.501 -5.814 1.00 95.00 105 GLN A C 1
ATOM 829 O O . GLN A 1 105 ? 4.221 3.531 -6.532 1.00 95.00 105 GLN A O 1
ATOM 834 N N . LYS A 1 106 ? 5.734 4.894 -5.579 1.00 94.88 106 LYS A N 1
ATOM 835 C CA . LYS A 1 106 ? 6.903 4.166 -6.111 1.00 94.88 106 LYS A CA 1
ATOM 836 C C . LYS A 1 106 ? 6.953 2.726 -5.604 1.00 94.88 106 LYS A C 1
ATOM 838 O O . LYS A 1 106 ? 7.371 1.832 -6.342 1.00 94.88 106 LYS A O 1
ATOM 843 N N . GLN A 1 107 ? 6.535 2.484 -4.361 1.00 95.31 107 GLN A N 1
ATOM 844 C CA . GLN A 1 107 ? 6.461 1.143 -3.792 1.00 95.31 107 GLN A CA 1
ATOM 845 C C . GLN A 1 107 ? 5.396 0.282 -4.481 1.00 95.31 107 GLN A C 1
ATOM 847 O O . GLN A 1 107 ? 5.673 -0.886 -4.739 1.00 95.31 107 GLN A O 1
ATOM 852 N N . LEU A 1 108 ? 4.240 0.841 -4.854 1.00 96.00 108 LEU A N 1
ATOM 853 C CA . LEU A 1 108 ? 3.221 0.117 -5.629 1.00 96.00 108 LEU A CA 1
ATOM 854 C C . LEU A 1 108 ? 3.768 -0.355 -6.987 1.00 96.00 108 LEU A C 1
ATOM 856 O O . LEU A 1 108 ? 3.583 -1.504 -7.382 1.00 96.00 108 LEU A O 1
ATOM 860 N N . ILE A 1 109 ? 4.573 0.474 -7.652 1.00 95.25 109 ILE A N 1
ATOM 861 C CA . ILE A 1 109 ? 5.268 0.064 -8.881 1.00 95.25 109 ILE A CA 1
ATOM 862 C C . ILE A 1 109 ? 6.251 -1.086 -8.601 1.00 95.25 109 ILE A C 1
ATOM 864 O O . ILE A 1 109 ? 6.316 -2.060 -9.350 1.00 95.25 109 ILE A O 1
ATOM 868 N N . ARG A 1 110 ? 6.998 -1.022 -7.489 1.00 93.81 110 ARG A N 1
ATOM 869 C CA . ARG A 1 110 ? 7.981 -2.058 -7.118 1.00 93.81 110 ARG A CA 1
ATOM 870 C C . ARG A 1 110 ? 7.334 -3.406 -6.807 1.00 93.81 110 ARG A C 1
ATOM 872 O O . ARG A 1 110 ? 7.906 -4.428 -7.194 1.00 93.81 110 ARG A O 1
ATOM 879 N N . ILE A 1 111 ? 6.180 -3.425 -6.137 1.00 95.25 111 ILE A N 1
ATOM 880 C CA . ILE A 1 111 ? 5.459 -4.676 -5.849 1.00 95.25 111 ILE A CA 1
ATOM 881 C C . ILE A 1 111 ? 4.788 -5.263 -7.093 1.00 95.25 111 ILE A C 1
ATOM 883 O O . ILE A 1 111 ? 4.562 -6.468 -7.125 1.00 95.25 111 ILE A O 1
ATOM 887 N N . GLY A 1 112 ? 4.547 -4.451 -8.125 1.00 94.31 112 GLY A N 1
ATOM 888 C CA . GLY A 1 112 ? 3.995 -4.876 -9.410 1.00 94.31 112 GLY A CA 1
ATOM 889 C C . GLY A 1 112 ? 2.470 -4.761 -9.489 1.00 94.31 112 GLY A C 1
ATOM 890 O O . GLY A 1 112 ? 1.807 -4.595 -8.460 1.00 94.31 112 GLY A O 1
ATOM 891 N N . PRO A 1 113 ? 1.897 -4.839 -10.705 1.00 94.12 113 PRO A N 1
ATOM 892 C CA . PRO A 1 113 ? 0.476 -4.577 -10.935 1.00 94.12 113 PRO A CA 1
ATOM 893 C C . PRO A 1 113 ? -0.436 -5.589 -10.230 1.00 94.12 113 PRO A C 1
ATOM 895 O O . PRO A 1 113 ? -1.378 -5.187 -9.557 1.00 94.12 113 PRO A O 1
ATOM 898 N N . GLU A 1 114 ? -0.128 -6.887 -10.302 1.00 95.06 114 GLU A N 1
ATOM 899 C CA . GLU A 1 114 ? -0.943 -7.933 -9.665 1.00 95.06 114 GLU A CA 1
ATOM 900 C C . GLU A 1 114 ? -0.992 -7.770 -8.138 1.00 95.06 114 GLU A C 1
ATOM 902 O O . GLU A 1 114 ? -2.065 -7.708 -7.538 1.00 95.06 114 GLU A O 1
ATOM 907 N N . ASN A 1 115 ? 0.175 -7.627 -7.506 1.00 97.00 115 ASN A N 1
ATOM 908 C CA . ASN A 1 115 ? 0.280 -7.419 -6.064 1.00 97.00 115 ASN A CA 1
ATOM 909 C C . ASN A 1 115 ? -0.349 -6.095 -5.616 1.00 97.00 115 ASN A C 1
ATOM 911 O O . ASN A 1 115 ? -0.946 -6.032 -4.542 1.00 97.00 115 ASN A O 1
ATOM 915 N N . THR A 1 116 ? -0.245 -5.044 -6.432 1.00 96.88 116 THR A N 1
ATOM 916 C CA . THR A 1 116 ? -0.910 -3.761 -6.170 1.00 96.88 116 THR A CA 1
ATOM 917 C C . THR A 1 116 ? -2.422 -3.917 -6.158 1.00 96.88 116 THR A C 1
ATOM 919 O O . THR A 1 116 ? -3.071 -3.403 -5.247 1.00 96.88 116 THR A O 1
ATOM 922 N N . GLU A 1 117 ? -2.996 -4.650 -7.110 1.00 96.88 117 GLU A N 1
ATOM 923 C CA . GLU A 1 117 ? -4.439 -4.893 -7.136 1.00 96.88 117 GLU A CA 1
ATOM 924 C C . GLU A 1 117 ? -4.898 -5.761 -5.960 1.00 96.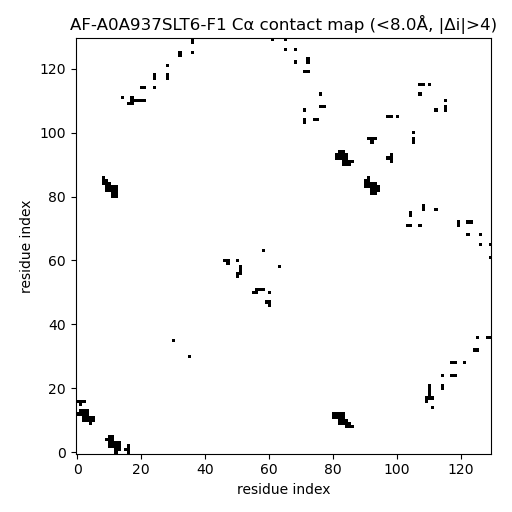88 117 GLU A C 1
ATOM 926 O O . GLU A 1 117 ? -5.874 -5.405 -5.295 1.00 96.88 117 GLU A O 1
ATOM 931 N N . LYS A 1 118 ? -4.160 -6.827 -5.618 1.00 98.00 118 LYS A N 1
ATOM 932 C CA . LYS A 1 118 ? -4.413 -7.638 -4.411 1.00 98.00 118 LYS A CA 1
ATOM 933 C C . LYS A 1 118 ? -4.406 -6.779 -3.140 1.00 98.00 118 LYS A C 1
ATOM 935 O O . LYS A 1 118 ? -5.339 -6.844 -2.336 1.00 98.00 118 LYS A O 1
ATOM 940 N N . LEU A 1 119 ? -3.386 -5.933 -2.981 1.00 98.06 119 LEU A N 1
ATOM 941 C CA . LEU A 1 119 ? -3.254 -5.014 -1.851 1.00 98.06 119 LEU A CA 1
ATOM 942 C C . LEU A 1 119 ? -4.419 -4.022 -1.797 1.00 98.06 119 LEU A C 1
ATOM 944 O O . LEU A 1 119 ? -5.066 -3.897 -0.760 1.00 98.06 119 LEU A O 1
ATOM 948 N N . LYS A 1 120 ? -4.722 -3.341 -2.909 1.00 98.00 120 LYS A N 1
ATOM 949 C CA . LYS A 1 120 ? -5.836 -2.384 -2.996 1.00 98.00 120 LYS A CA 1
ATOM 950 C C . LYS A 1 120 ? -7.167 -3.056 -2.667 1.00 98.00 120 LYS A C 1
ATOM 952 O O . LYS A 1 120 ? -7.943 -2.501 -1.896 1.00 98.00 120 LYS A O 1
ATOM 957 N N . ALA A 1 121 ? -7.430 -4.247 -3.203 1.00 98.19 121 ALA A N 1
ATOM 958 C CA . ALA A 1 121 ? -8.641 -5.005 -2.901 1.00 98.19 121 ALA A CA 1
ATOM 959 C C . ALA A 1 121 ? -8.757 -5.307 -1.403 1.00 98.19 121 ALA A C 1
ATOM 961 O O . ALA A 1 121 ? -9.794 -5.026 -0.805 1.00 98.19 121 ALA A O 1
ATOM 962 N N . LYS A 1 122 ? -7.677 -5.788 -0.775 1.00 98.31 122 LYS A N 1
ATOM 963 C CA . LYS A 1 122 ? -7.663 -6.062 0.664 1.00 98.31 122 LYS A CA 1
ATOM 964 C C . LYS A 1 122 ? -7.884 -4.799 1.497 1.00 98.31 122 LYS A C 1
ATOM 966 O O . LYS A 1 122 ? -8.678 -4.818 2.432 1.00 98.31 122 LYS A O 1
ATOM 971 N N . LEU A 1 123 ? -7.227 -3.697 1.141 1.00 98.19 123 LEU A N 1
ATOM 972 C CA . LEU A 1 123 ? -7.343 -2.423 1.851 1.00 98.19 123 LEU A CA 1
ATOM 973 C C . LEU A 1 123 ? -8.738 -1.793 1.756 1.00 98.19 123 LEU A C 1
ATOM 975 O O . LEU A 1 123 ? -9.135 -1.112 2.697 1.00 98.19 123 LEU A O 1
ATOM 979 N N . ARG A 1 124 ? -9.504 -2.034 0.681 1.00 98.25 124 ARG A N 1
ATOM 980 C CA . ARG A 1 124 ? -10.915 -1.605 0.611 1.00 98.25 124 ARG A CA 1
ATOM 981 C C . ARG A 1 124 ? -11.751 -2.249 1.720 1.00 98.25 124 ARG A C 1
ATOM 983 O O . ARG A 1 124 ? -12.487 -1.539 2.389 1.00 98.25 124 ARG A O 1
ATOM 990 N N . LEU A 1 125 ? -11.548 -3.543 1.985 1.00 98.06 125 LEU A N 1
ATOM 991 C CA . LEU A 1 125 ? -12.251 -4.252 3.064 1.00 98.06 125 LEU A CA 1
ATOM 992 C C . LEU A 1 125 ? -11.913 -3.683 4.449 1.00 98.06 125 LEU A C 1
ATOM 994 O O . LEU A 1 125 ? -12.784 -3.583 5.306 1.00 98.06 125 LEU A O 1
ATOM 998 N N . PHE A 1 126 ? -10.651 -3.302 4.674 1.00 97.75 126 PHE A N 1
ATOM 999 C CA . PHE A 1 126 ? -10.250 -2.614 5.905 1.00 97.75 126 PHE A CA 1
ATOM 1000 C C . PHE A 1 126 ? -10.890 -1.221 6.003 1.00 97.75 126 PHE A C 1
ATOM 1002 O O . PHE A 1 126 ? -11.404 -0.858 7.055 1.00 97.75 126 PHE A O 1
ATOM 1009 N N . ALA A 1 127 ? -10.902 -0.456 4.907 1.00 96.75 127 ALA A N 1
ATOM 1010 C CA . ALA A 1 127 ? -11.465 0.894 4.871 1.00 96.75 127 ALA A CA 1
ATOM 1011 C C . ALA A 1 127 ? -12.974 0.944 5.157 1.00 96.75 127 ALA A C 1
ATOM 1013 O O . ALA A 1 127 ? -13.440 1.931 5.718 1.00 96.75 127 ALA A O 1
ATOM 1014 N N . GLU A 1 128 ? -13.720 -0.098 4.784 1.00 96.06 128 GLU A N 1
ATOM 1015 C CA . GLU A 1 128 ? -15.158 -0.232 5.062 1.00 96.06 128 GLU A CA 1
ATOM 1016 C C . GLU A 1 128 ? -15.471 -0.461 6.550 1.00 96.06 128 GLU A C 1
ATOM 1018 O O . GLU A 1 128 ? -16.594 -0.208 6.980 1.00 96.06 128 GLU A O 1
ATOM 1023 N N . GLN A 1 129 ? -14.498 -0.942 7.328 1.00 95.19 129 GLN A N 1
ATOM 1024 C CA . GLN A 1 129 ? -14.664 -1.291 8.745 1.00 95.19 129 GLN A CA 1
ATOM 1025 C C . GLN A 1 129 ? -13.970 -0.326 9.712 1.00 95.19 129 GLN A C 1
ATOM 1027 O O . GLN A 1 129 ? -14.104 -0.495 10.929 1.00 95.19 129 GLN A O 1
ATOM 1032 N N . LEU A 1 130 ? -13.184 0.612 9.177 1.00 88.88 130 LEU A N 1
ATOM 1033 C CA . LEU A 1 130 ? -12.584 1.715 9.922 1.00 88.88 130 LEU A CA 1
ATOM 1034 C C . LEU A 1 130 ? -13.620 2.786 10.199 1.00 88.88 130 LEU A C 1
ATOM 1036 O O . LEU A 1 130 ? -14.377 3.129 9.261 1.00 88.88 130 LEU A O 1
#

Mean predicted aligned error: 3.68 Å

Foldseek 3Di:
DDWDDDDPFKIWDDPCLLVVCCVVLVVLLPDDLVVVLVVCVVCLVVQLVVCVVVPPVPDRVLVVLLVVLVCLLPQDDDDDRFMWGPPDPDIATPDPVLRPDDVSSVVLVSNHDVSSVSNNVSSVSNSVSD

Secondary structure (DSSP, 8-state):
--EEEEETTEEEE-GGGSGGGHHHHHHHHHS-HHHHHHHHHHHHHHHHHHHHHTT-TTS-HHHHHHHHHHHHHHPPP--SPPEEE-SSSS-EESSHHHHTS-HHHHHHHHH-HHHHHHHHHHHHHHHTT-

Radius of gyration: 17.83 Å; Cα contacts (8 Å, |Δi|>4): 116; chains: 1; bounding box: 41×30×45 Å

Solvent-accessible surface area (backbone atoms only — not comparable to full-atom values): 7545 Å² total; per-residue (Å²): 127,55,60,44,81,77,52,100,62,37,30,34,57,35,80,74,41,18,59,82,38,47,66,62,48,53,53,60,58,68,51,59,64,67,63,50,49,52,51,47,62,73,44,40,68,58,53,43,48,54,45,29,74,79,67,42,69,92,57,62,51,66,62,50,52,49,50,55,52,47,53,61,64,67,46,80,87,77,83,74,83,48,46,28,28,54,95,59,98,54,80,43,54,60,49,61,75,60,55,69,41,59,67,70,56,45,45,41,59,54,38,24,72,69,52,38,51,52,49,41,57,48,48,50,61,51,58,76,74,102

pLDDT: mean 94.98, std 3.49, range [78.44, 98.38]